Protein AF-T1C7B8-F1 (afdb_monomer_lite)

Structure (mmCIF, N/CA/C/O backbone):
data_AF-T1C7B8-F1
#
_entry.id   AF-T1C7B8-F1
#
loop_
_atom_site.group_PDB
_atom_site.id
_atom_site.type_symbol
_atom_site.label_atom_id
_atom_site.label_alt_id
_atom_site.label_comp_id
_atom_site.label_asym_id
_atom_site.label_entity_id
_atom_site.label_seq_id
_atom_site.pdbx_PDB_ins_code
_atom_site.Cartn_x
_atom_site.Cartn_y
_atom_site.Cartn_z
_atom_site.occupancy
_atom_site.B_iso_or_equiv
_atom_site.auth_seq_id
_atom_site.auth_comp_id
_atom_site.auth_asym_id
_atom_site.auth_atom_id
_atom_site.pdbx_PDB_model_num
ATOM 1 N N . MET A 1 1 ? 2.607 -5.501 -17.177 1.00 48.41 1 MET A N 1
ATOM 2 C CA . MET A 1 1 ? 3.935 -5.079 -16.682 1.00 48.41 1 MET A CA 1
ATOM 3 C C . MET A 1 1 ? 4.591 -4.242 -17.764 1.00 48.41 1 MET A C 1
ATOM 5 O O . MET A 1 1 ? 5.222 -4.784 -18.665 1.00 48.41 1 MET A O 1
ATOM 9 N N . TYR A 1 2 ? 4.317 -2.939 -17.766 1.00 42.91 2 TYR A N 1
ATOM 10 C CA . TYR A 1 2 ? 4.900 -2.029 -18.744 1.00 42.91 2 TYR A CA 1
ATOM 11 C C . TYR A 1 2 ? 6.169 -1.444 -18.131 1.00 42.91 2 TYR A C 1
ATOM 13 O O . TYR A 1 2 ? 6.137 -0.971 -17.005 1.00 42.91 2 TYR A O 1
ATOM 21 N N . ARG A 1 3 ? 7.280 -1.586 -18.857 1.00 48.50 3 ARG A N 1
ATOM 22 C CA . ARG A 1 3 ? 8.638 -1.132 -18.529 1.00 48.50 3 ARG A CA 1
ATOM 23 C C . ARG A 1 3 ? 8.622 0.165 -17.709 1.00 48.50 3 ARG A C 1
ATOM 25 O O . ARG A 1 3 ? 8.174 1.171 -18.252 1.00 48.50 3 ARG A O 1
ATOM 32 N N . ASP A 1 4 ? 9.172 0.136 -16.492 1.00 57.91 4 ASP A N 1
ATOM 33 C CA . ASP A 1 4 ? 9.370 1.270 -15.562 1.00 57.91 4 ASP A CA 1
ATOM 34 C C . ASP A 1 4 ? 10.313 2.354 -16.136 1.00 57.91 4 ASP A C 1
ATOM 36 O O . ASP A 1 4 ? 11.334 2.705 -15.551 1.00 57.91 4 ASP A O 1
ATOM 40 N N . LEU A 1 5 ? 10.076 2.804 -17.371 1.00 59.88 5 LEU A N 1
ATOM 41 C CA . LEU A 1 5 ? 10.950 3.669 -18.168 1.00 59.88 5 LEU A CA 1
ATOM 42 C C . LEU A 1 5 ? 12.413 3.176 -18.258 1.00 59.88 5 LEU A C 1
ATOM 44 O O . LEU A 1 5 ? 13.311 3.941 -18.593 1.00 59.88 5 LEU A O 1
ATOM 48 N N . GLY A 1 6 ? 12.652 1.882 -18.001 1.00 64.12 6 GLY A N 1
ATOM 49 C CA . GLY A 1 6 ? 13.983 1.266 -17.979 1.00 64.12 6 GLY A CA 1
ATOM 50 C C . GLY A 1 6 ? 14.695 1.304 -16.621 1.00 64.12 6 GLY A C 1
ATOM 51 O O . GLY A 1 6 ? 15.840 0.865 -16.545 1.00 64.12 6 GLY A O 1
ATOM 52 N N . TYR A 1 7 ? 14.044 1.784 -15.560 1.00 63.28 7 TYR A N 1
ATOM 53 C CA . TYR A 1 7 ? 14.615 1.864 -14.221 1.00 63.28 7 TYR A CA 1
ATOM 54 C C . TYR A 1 7 ? 13.986 0.823 -13.299 1.00 63.28 7 TYR A C 1
ATOM 56 O O . TYR A 1 7 ? 12.818 0.917 -12.938 1.00 63.28 7 TYR A O 1
ATOM 64 N N . SER A 1 8 ? 14.767 -0.166 -12.872 1.00 70.75 8 SER A N 1
ATOM 65 C CA . SER A 1 8 ? 14.351 -1.016 -11.760 1.00 70.75 8 SER A CA 1
ATOM 66 C C . SER A 1 8 ? 14.475 -0.191 -10.484 1.00 70.75 8 SER A C 1
ATOM 68 O O . SER A 1 8 ? 15.581 0.027 -9.988 1.00 70.75 8 SER A O 1
ATOM 70 N N . GLY A 1 9 ? 13.346 0.326 -9.993 1.00 77.88 9 GLY A N 1
ATOM 71 C CA . GLY A 1 9 ? 13.276 0.999 -8.697 1.00 77.88 9 GLY A CA 1
ATOM 72 C C . GLY A 1 9 ? 13.881 0.146 -7.569 1.00 77.88 9 GLY A C 1
ATOM 73 O O . GLY A 1 9 ? 14.144 -1.049 -7.753 1.00 77.88 9 GLY A O 1
ATOM 74 N N . PRO A 1 10 ? 14.130 0.733 -6.386 1.00 88.44 10 PRO A N 1
ATOM 75 C CA . PRO A 1 10 ? 14.654 -0.031 -5.259 1.00 88.44 10 PRO A CA 1
ATOM 76 C C . PRO A 1 10 ? 13.724 -1.212 -4.926 1.00 88.44 10 PRO A C 1
ATOM 78 O O . PRO A 1 10 ? 12.507 -1.093 -5.090 1.00 88.44 10 PRO A O 1
ATOM 81 N N . PRO A 1 11 ? 14.255 -2.336 -4.409 1.00 90.81 11 PRO A N 1
ATOM 82 C CA . PRO A 1 11 ? 13.419 -3.414 -3.892 1.00 90.81 11 PRO A CA 1
ATOM 83 C C . PRO A 1 11 ? 12.381 -2.867 -2.907 1.00 90.81 11 PRO A C 1
ATOM 85 O O . PRO A 1 11 ? 12.725 -2.044 -2.056 1.00 90.81 11 PRO A O 1
ATOM 88 N N . ILE A 1 12 ? 11.131 -3.333 -2.988 1.00 90.38 12 ILE A N 1
ATOM 89 C CA . ILE A 1 12 ? 10.024 -2.782 -2.188 1.00 90.38 12 ILE A CA 1
ATOM 90 C C . ILE A 1 12 ? 10.315 -2.815 -0.678 1.00 90.38 12 ILE A C 1
ATOM 92 O O . ILE A 1 12 ? 10.015 -1.861 0.035 1.00 90.38 12 ILE A O 1
ATOM 96 N N . THR A 1 13 ? 10.998 -3.853 -0.190 1.00 94.75 13 THR A N 1
ATOM 97 C CA . THR A 1 13 ? 11.449 -3.937 1.207 1.00 94.75 13 THR A CA 1
ATOM 98 C C . THR A 1 13 ? 12.434 -2.825 1.564 1.00 94.75 13 THR A C 1
ATOM 100 O O . THR A 1 13 ? 12.290 -2.198 2.610 1.00 94.75 13 THR A O 1
ATOM 103 N N . SER A 1 14 ? 13.411 -2.542 0.697 1.00 95.00 14 SER A N 1
ATOM 104 C CA . SER A 1 14 ? 14.365 -1.447 0.905 1.00 95.00 14 SER A CA 1
ATOM 105 C C . SER A 1 14 ? 13.663 -0.093 0.877 1.00 95.00 14 SER A C 1
ATOM 107 O O . SER A 1 14 ? 13.923 0.736 1.740 1.00 95.00 14 SER A O 1
ATOM 109 N N . PHE A 1 15 ? 12.734 0.110 -0.062 1.00 92.00 15 PHE A N 1
ATOM 110 C CA . PHE A 1 15 ? 11.941 1.334 -0.160 1.00 92.00 15 PHE A CA 1
ATOM 111 C C . PHE A 1 15 ? 11.174 1.621 1.137 1.00 92.00 15 PHE A C 1
ATOM 113 O O . PHE A 1 15 ? 11.346 2.683 1.737 1.00 92.00 15 PHE A O 1
ATOM 120 N N . VAL A 1 16 ? 10.379 0.659 1.619 1.00 93.50 16 VAL A N 1
ATOM 121 C CA . VAL A 1 16 ? 9.598 0.849 2.849 1.00 93.50 16 VAL A CA 1
ATOM 122 C C . VAL A 1 16 ? 10.521 1.002 4.061 1.00 93.50 16 VAL A C 1
ATOM 124 O O . VAL A 1 16 ? 10.273 1.860 4.903 1.00 93.50 16 VAL A O 1
ATOM 127 N N . ASN A 1 17 ? 11.625 0.253 4.139 1.00 95.38 17 ASN A N 1
ATOM 128 C CA . ASN A 1 17 ? 12.583 0.400 5.235 1.00 95.38 17 ASN A CA 1
ATOM 129 C C . ASN A 1 17 ? 13.256 1.786 5.260 1.00 95.38 17 ASN A C 1
ATOM 131 O O . ASN A 1 17 ? 13.558 2.301 6.331 1.00 95.38 17 ASN A O 1
ATOM 135 N N . THR A 1 18 ? 13.477 2.407 4.099 1.00 95.69 18 THR A N 1
ATOM 136 C CA . THR A 1 18 ? 14.050 3.757 4.009 1.00 95.69 18 THR A CA 1
ATOM 137 C C . THR A 1 18 ? 13.038 4.842 4.372 1.00 95.69 18 THR A C 1
ATOM 139 O O . THR A 1 18 ? 13.383 5.761 5.111 1.00 95.69 18 THR A O 1
ATOM 142 N N . TYR A 1 19 ? 11.803 4.756 3.870 1.00 92.06 19 TYR A N 1
ATOM 143 C CA . TYR A 1 19 ? 10.836 5.858 3.973 1.00 92.06 19 TYR A CA 1
ATOM 144 C C . TYR A 1 19 ? 9.788 5.689 5.081 1.00 92.06 19 TYR A C 1
ATOM 146 O O . TYR A 1 19 ? 9.205 6.677 5.521 1.00 92.06 19 TYR A O 1
ATOM 154 N N . ALA A 1 20 ? 9.552 4.466 5.558 1.00 92.19 20 ALA A N 1
ATOM 155 C CA . ALA A 1 20 ? 8.573 4.158 6.600 1.00 92.19 20 ALA A CA 1
ATOM 156 C C . ALA A 1 20 ? 9.063 3.064 7.584 1.00 92.19 20 ALA A C 1
ATOM 158 O O . ALA A 1 20 ? 8.322 2.116 7.864 1.00 92.19 20 ALA A O 1
ATOM 159 N N . PRO A 1 21 ? 10.280 3.175 8.162 1.00 95.44 21 PRO A N 1
ATOM 160 C CA . PRO A 1 21 ? 10.871 2.125 9.002 1.00 95.44 21 PRO A CA 1
ATOM 161 C C . PRO A 1 21 ? 10.009 1.760 10.220 1.00 95.44 21 PRO A C 1
ATOM 163 O O . PRO A 1 21 ? 9.853 0.584 10.552 1.00 95.44 21 PRO A O 1
ATOM 166 N N . SER A 1 22 ? 9.397 2.752 10.873 1.00 96.50 22 SER A N 1
ATOM 167 C CA . SER A 1 22 ? 8.519 2.517 12.027 1.00 96.50 22 SER A CA 1
ATOM 168 C C . SER A 1 22 ? 7.247 1.757 11.640 1.00 96.50 22 SER A C 1
ATOM 170 O O . SER A 1 22 ? 6.841 0.846 12.352 1.00 96.50 22 SER A O 1
ATOM 172 N N . ALA A 1 23 ? 6.645 2.091 10.493 1.00 92.62 23 ALA A N 1
ATOM 173 C CA . ALA A 1 23 ? 5.446 1.414 9.995 1.00 92.62 23 ALA A CA 1
ATOM 174 C C . ALA A 1 23 ? 5.745 -0.002 9.475 1.00 92.62 23 ALA A C 1
ATOM 176 O O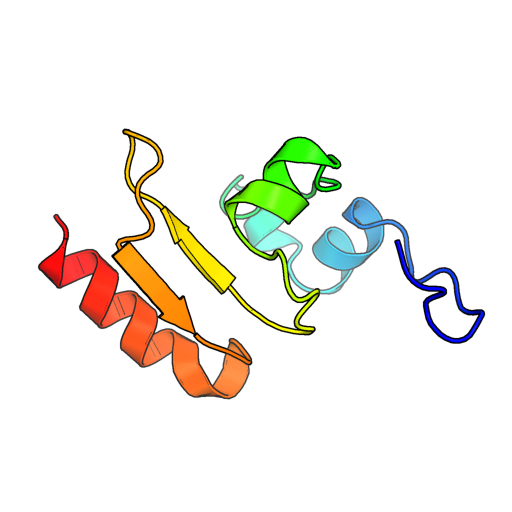 . ALA A 1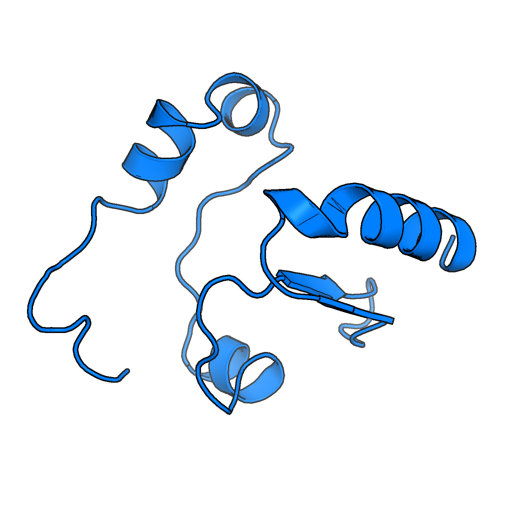 23 ? 4.889 -0.880 9.522 1.00 92.62 23 ALA A O 1
ATOM 177 N N . TYR A 1 24 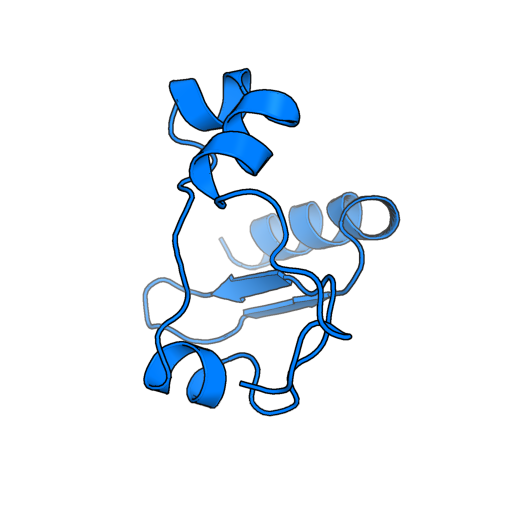? 6.962 -0.240 8.983 1.00 94.75 24 TYR A N 1
ATOM 178 C CA . TYR A 1 24 ? 7.398 -1.582 8.615 1.00 94.75 24 TYR A CA 1
ATOM 179 C C . TYR A 1 24 ? 7.631 -2.454 9.851 1.00 94.75 24 TYR A C 1
ATOM 181 O O . TYR A 1 24 ? 7.092 -3.551 9.959 1.00 94.75 24 TYR A O 1
ATOM 189 N N . SER A 1 25 ? 8.399 -1.943 10.816 1.00 95.25 25 SER A N 1
ATOM 190 C CA . SER A 1 25 ? 8.759 -2.681 12.034 1.00 95.25 25 SER A CA 1
ATOM 191 C C . SER A 1 25 ? 7.567 -3.026 12.928 1.00 95.25 25 SER A C 1
ATOM 193 O O . SER A 1 25 ? 7.581 -4.076 13.563 1.00 95.25 25 SER A O 1
ATOM 195 N N . ASN A 1 26 ? 6.523 -2.192 12.961 1.00 95.75 26 ASN A N 1
ATOM 196 C CA . ASN A 1 26 ? 5.298 -2.479 13.711 1.00 95.75 26 ASN A CA 1
ATOM 197 C C . ASN A 1 26 ? 4.241 -3.259 12.896 1.00 95.75 26 ASN A C 1
ATOM 199 O O . ASN A 1 26 ? 3.151 -3.507 13.408 1.00 95.75 26 ASN A O 1
ATOM 203 N N . GLY A 1 27 ? 4.535 -3.616 11.639 1.00 93.38 27 GLY A N 1
ATOM 204 C CA . GLY A 1 27 ? 3.629 -4.359 10.759 1.00 93.38 27 GLY A CA 1
ATOM 205 C C . GLY A 1 27 ? 2.448 -3.558 10.198 1.00 93.38 27 GLY A C 1
ATOM 206 O O . GLY A 1 27 ? 1.555 -4.153 9.603 1.00 93.38 27 GLY A O 1
ATOM 207 N N . THR A 1 28 ? 2.428 -2.229 10.348 1.00 91.75 28 THR A N 1
ATOM 208 C CA . THR A 1 28 ? 1.388 -1.368 9.748 1.00 91.75 28 THR A CA 1
ATOM 209 C C . THR A 1 28 ? 1.490 -1.346 8.221 1.00 91.75 28 THR A C 1
ATOM 211 O O . THR A 1 28 ? 0.477 -1.265 7.534 1.00 91.75 28 THR A O 1
ATOM 214 N N . VAL A 1 29 ? 2.709 -1.436 7.679 1.00 91.31 29 VAL A N 1
ATOM 215 C CA . VAL A 1 29 ? 2.967 -1.580 6.241 1.00 91.31 29 VAL A CA 1
ATOM 216 C C . VAL A 1 29 ? 3.705 -2.886 5.996 1.00 91.31 29 VAL A C 1
ATOM 218 O O . VAL A 1 29 ? 4.784 -3.115 6.541 1.00 91.31 29 VAL A O 1
ATOM 221 N N . VAL A 1 30 ? 3.149 -3.715 5.115 1.00 93.56 30 VAL A N 1
ATOM 222 C CA . VAL A 1 30 ? 3.771 -4.964 4.672 1.00 93.56 30 VAL A CA 1
ATOM 223 C C . VAL A 1 30 ? 4.228 -4.794 3.219 1.00 93.56 30 VAL A C 1
ATOM 225 O O . VAL A 1 30 ? 3.383 -4.695 2.329 1.00 93.56 30 VAL A O 1
ATOM 228 N N . PRO A 1 31 ? 5.544 -4.727 2.944 1.00 93.19 31 PRO A N 1
ATOM 229 C CA . PRO A 1 31 ? 6.045 -4.614 1.580 1.00 93.19 31 PRO A CA 1
ATO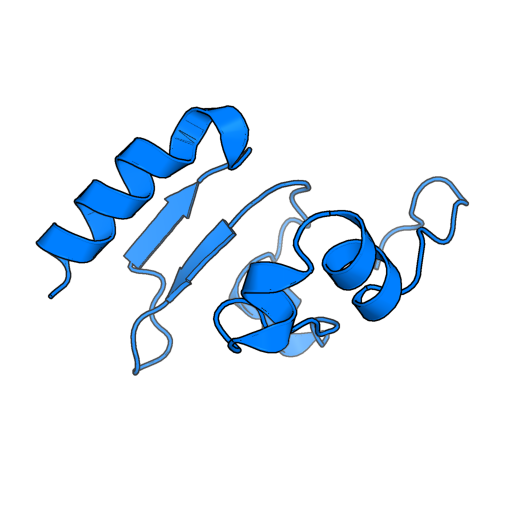M 230 C C . PRO A 1 31 ? 5.789 -5.914 0.808 1.00 93.19 31 PRO A C 1
ATOM 232 O O . PRO A 1 31 ? 6.161 -6.996 1.261 1.00 93.19 31 PRO A O 1
ATOM 235 N N . ALA A 1 32 ? 5.200 -5.809 -0.382 1.00 90.62 32 ALA A N 1
ATOM 236 C CA . ALA A 1 32 ? 4.939 -6.945 -1.262 1.00 90.62 32 ALA A CA 1
ATOM 237 C C . ALA A 1 32 ? 4.951 -6.519 -2.736 1.00 90.62 32 ALA A C 1
ATOM 239 O O . ALA A 1 32 ? 4.820 -5.339 -3.058 1.00 90.62 32 ALA A O 1
ATOM 240 N N . LEU A 1 33 ? 5.098 -7.495 -3.634 1.00 88.00 33 LEU A N 1
ATOM 241 C CA . LEU A 1 33 ? 4.902 -7.306 -5.070 1.00 88.00 33 LEU A CA 1
ATOM 242 C C . LEU A 1 33 ? 3.524 -7.843 -5.456 1.00 88.00 33 LEU A C 1
ATOM 244 O O . LEU A 1 33 ? 3.197 -8.988 -5.143 1.00 88.00 33 LEU A O 1
ATOM 248 N N . SER A 1 34 ? 2.729 -7.027 -6.149 1.00 85.94 34 SER A N 1
ATOM 249 C CA . SER A 1 34 ? 1.434 -7.467 -6.671 1.00 85.94 34 SER A CA 1
ATOM 250 C C . SER A 1 34 ? 1.629 -8.506 -7.776 1.00 85.94 34 SER A C 1
ATOM 252 O O . SER A 1 34 ? 2.399 -8.301 -8.717 1.00 85.94 34 SER A O 1
ATOM 254 N N . GLY A 1 35 ? 0.917 -9.628 -7.669 1.00 87.38 35 GLY A N 1
ATOM 255 C CA . GLY A 1 35 ? 0.824 -10.613 -8.743 1.00 87.38 35 GLY A CA 1
ATOM 256 C C . GLY A 1 35 ? -0.116 -10.151 -9.860 1.00 87.38 35 GLY A C 1
ATOM 257 O O . GLY A 1 35 ? -0.944 -9.263 -9.665 1.00 87.38 35 GLY A O 1
ATOM 258 N N . TYR A 1 36 ? -0.047 -10.811 -11.020 1.00 87.62 36 TYR A N 1
ATOM 259 C CA . TYR A 1 36 ? -0.878 -10.470 -12.184 1.00 87.62 36 TYR A CA 1
ATOM 260 C C . TYR A 1 36 ? -2.376 -10.407 -11.857 1.00 87.62 36 TYR A C 1
ATOM 262 O O . TYR A 1 36 ? -3.023 -9.421 -12.188 1.00 87.62 36 TYR A O 1
ATOM 270 N N . ASN A 1 37 ? -2.915 -11.418 -11.167 1.00 90.69 37 ASN A N 1
ATOM 271 C CA . ASN A 1 37 ? -4.342 -11.473 -10.834 1.00 90.69 37 ASN A CA 1
ATOM 272 C C . ASN A 1 37 ? -4.775 -10.309 -9.934 1.00 90.69 37 ASN A C 1
ATOM 274 O O . ASN A 1 37 ? -5.863 -9.776 -10.108 1.00 90.69 37 ASN A O 1
ATOM 278 N N . MET A 1 38 ? -3.920 -9.901 -8.995 1.00 88.81 38 MET A N 1
ATOM 279 C CA . MET A 1 38 ? -4.211 -8.803 -8.074 1.00 88.81 38 MET A CA 1
ATOM 280 C C . MET A 1 38 ? -4.153 -7.454 -8.794 1.00 88.81 38 MET A C 1
ATOM 282 O O . MET A 1 38 ? -5.049 -6.632 -8.625 1.00 88.81 38 MET A O 1
ATOM 286 N N . THR A 1 39 ? -3.170 -7.265 -9.680 1.00 89.19 39 THR A N 1
ATOM 287 C CA . THR A 1 39 ? -3.120 -6.092 -10.561 1.00 89.19 39 THR A CA 1
ATOM 288 C C . THR A 1 39 ? -4.324 -6.053 -11.499 1.00 89.19 39 THR A C 1
ATOM 290 O O . THR A 1 39 ? -4.957 -5.019 -11.614 1.00 89.19 39 THR A O 1
ATOM 293 N N . ALA A 1 40 ? -4.708 -7.167 -12.122 1.00 90.62 40 ALA A N 1
ATOM 294 C CA . ALA A 1 40 ? -5.876 -7.207 -13.002 1.00 90.62 40 ALA A CA 1
ATOM 295 C C . ALA A 1 40 ? -7.198 -6.946 -12.256 1.00 90.62 40 ALA A C 1
ATOM 297 O O . ALA A 1 40 ? -8.105 -6.352 -12.831 1.00 90.62 40 ALA A O 1
ATOM 298 N N . ALA A 1 41 ? -7.306 -7.383 -10.998 1.00 91.12 41 ALA A N 1
ATOM 299 C CA . ALA A 1 41 ? -8.502 -7.193 -10.184 1.00 91.12 41 ALA A CA 1
ATOM 300 C C . ALA A 1 41 ? -8.664 -5.750 -9.688 1.00 91.12 41 ALA A C 1
ATOM 302 O O . ALA A 1 41 ? -9.776 -5.229 -9.710 1.00 91.12 41 ALA A O 1
ATOM 303 N N . TYR A 1 42 ? -7.575 -5.115 -9.242 1.00 89.88 42 TYR A N 1
ATOM 304 C CA . TYR A 1 42 ? -7.654 -3.830 -8.540 1.00 89.88 42 TYR A CA 1
ATOM 305 C C . TYR A 1 42 ? -7.063 -2.651 -9.315 1.00 89.88 42 TYR A C 1
ATOM 307 O O . TYR A 1 42 ? -7.566 -1.546 -9.173 1.00 89.88 42 TYR A O 1
ATOM 315 N N . ASP A 1 43 ? -6.063 -2.870 -10.171 1.00 89.56 43 ASP A N 1
ATOM 316 C CA . ASP A 1 43 ? -5.401 -1.827 -10.966 1.00 89.56 43 ASP A CA 1
ATOM 317 C C . ASP A 1 43 ? -5.246 -2.230 -12.453 1.00 89.56 43 ASP A C 1
ATOM 319 O O . ASP A 1 43 ? -4.131 -2.316 -12.983 1.00 89.56 43 ASP A O 1
ATOM 323 N N . PRO A 1 44 ? -6.351 -2.522 -13.172 1.00 88.25 44 PRO A N 1
ATOM 324 C CA . PRO A 1 44 ? -6.289 -3.013 -14.553 1.00 88.25 44 PRO A CA 1
ATOM 325 C C . PRO A 1 44 ? -5.707 -1.986 -15.536 1.00 88.25 44 PRO A C 1
ATOM 327 O O . PRO A 1 44 ? -5.271 -2.350 -16.630 1.00 88.25 44 PRO A O 1
ATOM 330 N N . HIS A 1 45 ? -5.703 -0.707 -15.158 1.00 86.38 45 HIS A N 1
ATOM 331 C CA . HIS A 1 45 ? -5.184 0.395 -15.962 1.00 86.38 45 HIS A CA 1
ATOM 332 C C . HIS A 1 45 ? -3.720 0.739 -15.649 1.00 86.38 45 HIS A C 1
ATOM 334 O O . HIS A 1 45 ? -3.107 1.472 -16.425 1.00 86.38 45 HIS A O 1
ATOM 340 N N . GLY A 1 46 ? -3.140 0.182 -14.577 1.00 82.31 46 GLY A N 1
ATOM 341 C CA . GLY A 1 46 ? -1.741 0.391 -14.204 1.00 82.31 46 GLY A CA 1
ATOM 342 C C . GLY A 1 46 ? -1.452 1.815 -13.731 1.00 82.31 46 GLY A C 1
ATOM 343 O O . GLY A 1 46 ? -0.466 2.411 -14.171 1.00 82.31 46 GLY A O 1
ATOM 344 N N . TYR A 1 47 ? -2.330 2.389 -12.906 1.00 82.06 47 TYR A N 1
ATOM 345 C CA . TYR A 1 47 ? -2.140 3.730 -12.365 1.00 82.06 47 TYR A CA 1
ATOM 346 C C . TYR A 1 47 ? -0.958 3.765 -11.390 1.00 82.06 47 TYR A C 1
ATOM 348 O O . TYR A 1 47 ? -0.829 2.936 -10.493 1.00 82.06 47 TYR A O 1
ATOM 356 N N . LEU A 1 48 ? -0.101 4.771 -11.543 1.00 78.31 48 LEU A N 1
ATOM 357 C CA . LEU A 1 48 ? 0.962 5.050 -10.580 1.00 78.31 48 LEU A CA 1
ATOM 358 C C . LEU A 1 48 ? 0.394 5.801 -9.368 1.00 78.31 48 LEU A C 1
ATOM 360 O O . LEU A 1 48 ? -0.561 6.566 -9.504 1.00 78.31 48 LEU A O 1
ATOM 364 N N . ASP A 1 49 ? 1.008 5.601 -8.199 1.00 77.19 49 ASP A N 1
ATOM 365 C CA . ASP A 1 49 ? 0.705 6.314 -6.947 1.00 77.19 49 ASP A CA 1
ATOM 366 C C . ASP A 1 49 ? -0.775 6.279 -6.525 1.00 77.19 49 ASP A C 1
ATOM 368 O O . ASP A 1 49 ? -1.331 7.265 -6.036 1.00 77.19 49 ASP A O 1
ATOM 372 N N . ILE A 1 50 ? -1.408 5.121 -6.708 1.00 84.12 50 ILE A N 1
ATOM 373 C CA . ILE A 1 50 ? -2.791 4.841 -6.321 1.00 84.12 50 ILE A CA 1
ATOM 374 C C . ILE A 1 50 ? -2.833 3.944 -5.081 1.00 84.12 50 ILE A C 1
ATOM 376 O O . ILE A 1 50 ? -1.978 3.075 -4.892 1.00 84.12 50 ILE A O 1
ATOM 380 N N . TYR A 1 51 ? -3.845 4.125 -4.238 1.00 86.25 51 TYR A N 1
ATOM 381 C CA . TYR A 1 51 ? -4.150 3.194 -3.159 1.00 86.25 51 TYR A CA 1
ATOM 382 C C . TYR A 1 51 ? -5.640 2.869 -3.103 1.00 86.25 51 TYR A C 1
ATOM 384 O O . TYR A 1 51 ? -6.501 3.635 -3.541 1.00 86.25 51 TYR A O 1
ATOM 392 N N . TYR A 1 52 ? -5.919 1.706 -2.523 1.00 88.50 52 TYR A N 1
ATOM 393 C CA . TYR A 1 52 ? -7.244 1.113 -2.434 1.00 88.50 52 TYR A CA 1
ATOM 394 C C . TYR A 1 52 ? -7.552 0.795 -0.971 1.00 88.50 52 TYR A C 1
ATOM 396 O O . TYR A 1 52 ? -6.715 0.218 -0.274 1.00 88.50 52 TYR A O 1
ATOM 404 N N . LEU A 1 53 ? -8.760 1.123 -0.517 1.00 89.56 53 LEU A N 1
ATOM 405 C CA . LEU A 1 53 ? -9.351 0.511 0.670 1.00 89.56 53 LEU A CA 1
ATOM 406 C C . LEU A 1 53 ? -10.133 -0.716 0.209 1.00 89.56 53 LEU A C 1
ATOM 408 O O . LEU A 1 53 ? -11.078 -0.585 -0.568 1.00 89.56 53 LEU A O 1
ATOM 412 N N . ILE A 1 54 ? -9.734 -1.896 0.672 1.00 90.62 54 ILE A N 1
ATOM 413 C CA . ILE A 1 54 ? -10.354 -3.169 0.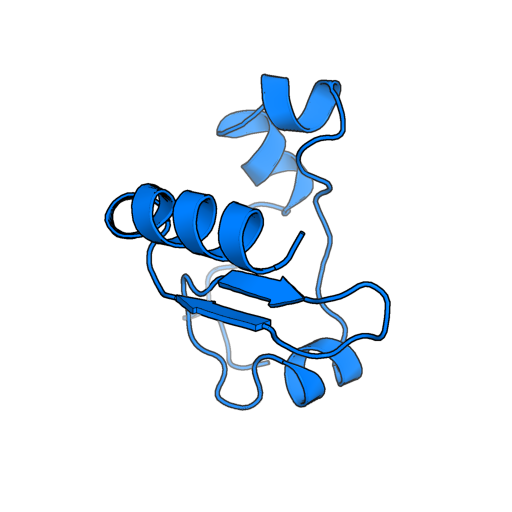300 1.00 90.62 54 ILE A CA 1
ATOM 414 C C . ILE A 1 54 ? -10.969 -3.783 1.562 1.00 90.62 54 ILE A C 1
ATOM 416 O O . ILE A 1 54 ? -10.300 -3.897 2.588 1.00 90.62 54 ILE A O 1
ATOM 420 N N . SER A 1 55 ? -12.247 -4.155 1.494 1.00 90.69 55 SER A N 1
ATOM 421 C CA . SER A 1 55 ? -12.960 -4.857 2.570 1.00 90.69 55 SER A CA 1
ATOM 422 C C . SER A 1 55 ? -12.398 -6.264 2.814 1.00 90.69 55 SER A C 1
ATOM 424 O O . SER A 1 55 ? -11.720 -6.831 1.957 1.00 90.69 55 SER A O 1
ATOM 426 N N . GLY A 1 56 ? -12.746 -6.882 3.948 1.00 90.19 56 GLY A N 1
ATOM 427 C CA . GLY A 1 56 ? -12.356 -8.269 4.249 1.00 90.19 56 GLY A CA 1
ATOM 428 C C . GLY A 1 56 ? -12.874 -9.310 3.243 1.00 90.19 56 GLY A C 1
ATOM 429 O O . GLY A 1 56 ? -12.308 -10.394 3.141 1.00 90.19 56 GLY A O 1
ATOM 430 N N . GLU A 1 57 ? -13.907 -8.970 2.469 1.00 92.69 57 GLU A N 1
ATOM 431 C CA . GLU A 1 57 ? -14.466 -9.803 1.395 1.00 92.69 57 GLU A CA 1
ATOM 432 C C . GLU A 1 57 ? -13.792 -9.565 0.030 1.00 92.69 57 GLU A C 1
ATOM 434 O O . GLU A 1 57 ? -14.096 -10.260 -0.937 1.00 92.69 57 GLU A O 1
ATOM 439 N N . GLY A 1 58 ? -12.877 -8.594 -0.071 1.00 90.56 58 GLY A N 1
ATOM 440 C CA . GLY A 1 58 ? -12.178 -8.249 -1.313 1.00 90.56 58 GLY A CA 1
ATOM 441 C C . GLY A 1 58 ? -12.839 -7.146 -2.148 1.00 90.56 58 GLY A C 1
ATOM 442 O O . GLY A 1 58 ? -12.354 -6.825 -3.228 1.00 90.56 58 GLY A O 1
ATOM 443 N N . ASN A 1 59 ? -13.923 -6.523 -1.676 1.00 91.69 59 ASN A N 1
ATOM 444 C CA . ASN A 1 59 ? -14.550 -5.399 -2.386 1.00 91.69 59 ASN A CA 1
ATOM 445 C C . ASN A 1 59 ? -13.759 -4.103 -2.187 1.00 91.69 59 ASN A C 1
ATOM 447 O O . ASN A 1 59 ? -13.381 -3.791 -1.057 1.00 91.69 59 ASN A O 1
ATOM 451 N N . VAL A 1 60 ? -13.573 -3.321 -3.253 1.00 90.75 60 VAL A N 1
ATOM 452 C CA . VAL A 1 60 ? -12.987 -1.977 -3.172 1.00 90.75 60 VAL A CA 1
ATOM 453 C C . VAL A 1 60 ? -14.019 -1.005 -2.601 1.00 90.75 60 VAL A C 1
ATOM 455 O O . VAL A 1 60 ? -15.065 -0.782 -3.203 1.00 90.75 60 VAL A O 1
ATOM 458 N N . LEU A 1 61 ? -13.713 -0.427 -1.444 1.00 90.06 61 LEU A N 1
ATOM 459 C CA . LEU A 1 61 ? -14.556 0.541 -0.739 1.00 90.06 61 LEU A CA 1
ATOM 460 C C . LEU A 1 61 ? -14.182 1.986 -1.077 1.00 90.06 61 LEU A C 1
ATOM 462 O O . LEU A 1 61 ? -15.030 2.872 -1.065 1.00 90.06 61 LEU A O 1
ATOM 466 N N . TYR A 1 62 ? -12.907 2.229 -1.384 1.00 88.56 62 TYR A N 1
ATOM 467 C CA . TYR A 1 62 ? -12.397 3.556 -1.709 1.00 88.56 62 TYR A CA 1
ATOM 468 C C . TYR A 1 62 ? -11.149 3.454 -2.586 1.00 88.56 62 TYR A C 1
ATOM 470 O O . TYR A 1 62 ? -10.335 2.545 -2.415 1.00 88.56 62 TYR A O 1
ATOM 478 N N . ILE A 1 63 ? -11.000 4.396 -3.516 1.00 88.62 63 ILE A N 1
ATOM 479 C CA . ILE A 1 63 ? -9.849 4.516 -4.414 1.00 88.62 63 ILE A CA 1
ATOM 480 C C . ILE A 1 63 ? -9.400 5.967 -4.390 1.00 88.62 63 ILE A C 1
ATOM 482 O O . ILE A 1 63 ? -10.228 6.866 -4.550 1.00 88.62 63 ILE A O 1
ATOM 486 N N . SER A 1 64 ? -8.102 6.206 -4.227 1.00 86.19 64 SER A N 1
ATOM 487 C CA . SER A 1 64 ? -7.553 7.555 -4.336 1.00 86.19 64 SER A CA 1
ATOM 488 C C . SER A 1 64 ? -6.088 7.551 -4.755 1.00 86.19 64 SER A C 1
ATOM 490 O O . SER A 1 64 ? -5.443 6.507 -4.809 1.00 86.19 64 SER A O 1
ATOM 492 N N . GLY A 1 65 ? -5.598 8.730 -5.130 1.00 81.12 65 GLY A N 1
ATOM 493 C CA . GLY A 1 65 ? -4.260 8.934 -5.688 1.00 81.12 65 GLY A CA 1
ATOM 494 C C . GLY A 1 65 ? -3.212 9.233 -4.621 1.00 81.12 65 GLY A C 1
ATOM 495 O O . GLY A 1 65 ? -3.291 8.728 -3.514 1.00 81.12 65 GLY A O 1
ATOM 496 N N . SER A 1 66 ? -2.246 10.100 -4.934 1.00 80.62 66 SER A N 1
ATOM 497 C CA . SER A 1 66 ? -1.103 10.423 -4.066 1.00 80.62 66 SER A CA 1
ATOM 498 C C . SER A 1 66 ? -1.457 10.505 -2.564 1.00 80.62 66 SER A C 1
ATOM 500 O O . SER A 1 66 ? -2.222 11.399 -2.161 1.00 80.62 66 SER A O 1
ATOM 502 N N . PRO A 1 67 ? -0.890 9.620 -1.715 1.00 73.88 67 PRO A N 1
ATOM 503 C CA . PRO A 1 67 ? -1.156 9.598 -0.277 1.00 73.88 67 PRO A CA 1
ATOM 504 C C . PRO A 1 67 ? -0.925 10.948 0.397 1.00 73.88 67 PRO A C 1
ATOM 506 O O . PRO A 1 67 ? -1.724 11.360 1.235 1.00 73.88 67 PRO A O 1
ATOM 509 N N . ALA A 1 68 ? 0.114 11.680 -0.017 1.00 77.12 68 ALA A N 1
ATOM 510 C CA . ALA A 1 68 ? 0.470 12.973 0.564 1.00 77.12 68 ALA A CA 1
ATOM 511 C C . ALA A 1 68 ? -0.665 14.011 0.481 1.00 77.12 68 ALA A C 1
ATOM 513 O O . ALA A 1 68 ? -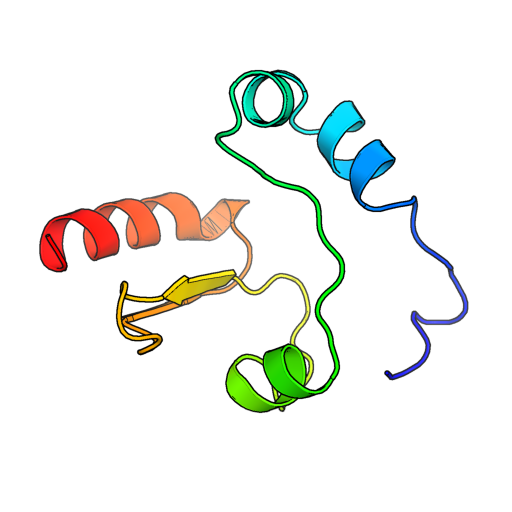0.748 14.894 1.330 1.00 77.12 68 ALA A O 1
ATOM 514 N N . SER A 1 69 ? -1.541 13.906 -0.522 1.00 80.50 69 SER A N 1
ATOM 515 C CA . SER A 1 69 ? -2.639 14.854 -0.744 1.00 80.50 69 SER A CA 1
ATOM 516 C C . SER A 1 69 ? -4.001 14.333 -0.289 1.00 80.50 69 SER A C 1
ATOM 518 O O . SER A 1 69 ? -4.925 15.125 -0.128 1.00 80.50 69 SER A O 1
ATOM 520 N N . THR A 1 70 ? -4.153 13.020 -0.102 1.00 84.31 70 THR A N 1
ATOM 521 C CA . THR A 1 70 ? -5.476 12.382 0.020 1.00 84.31 70 THR A CA 1
ATOM 522 C C . THR A 1 70 ? -5.647 11.513 1.270 1.00 84.31 70 THR A C 1
ATOM 524 O O . THR A 1 70 ? -6.764 11.101 1.568 1.00 84.31 70 THR A O 1
ATOM 527 N N . LEU A 1 71 ? -4.594 11.307 2.072 1.00 80.94 71 LEU A N 1
ATOM 528 C CA . LEU A 1 71 ? -4.631 10.490 3.299 1.00 80.94 71 LEU A CA 1
ATOM 529 C C . LEU A 1 71 ? -5.749 10.876 4.285 1.00 80.94 71 LEU A C 1
ATOM 531 O O . LEU A 1 71 ? -6.330 10.003 4.926 1.00 80.94 71 LEU A O 1
ATOM 535 N N . GLY A 1 72 ? -6.085 12.165 4.396 1.00 83.62 72 GLY A N 1
ATOM 536 C CA . GLY A 1 72 ? -7.188 12.615 5.254 1.00 83.62 72 GLY A CA 1
ATOM 537 C C . GLY A 1 72 ? -8.560 12.097 4.804 1.00 83.62 72 GLY A C 1
ATOM 538 O O . GLY A 1 72 ? -9.388 11.746 5.639 1.00 83.62 72 GLY A O 1
ATOM 539 N N . GLN A 1 73 ? -8.780 11.987 3.491 1.00 85.75 73 GLN A N 1
ATOM 540 C CA . GLN A 1 73 ? -10.017 11.440 2.923 1.00 85.75 73 GLN A CA 1
ATOM 541 C C . GLN A 1 73 ? -10.095 9.927 3.138 1.00 85.75 73 GLN A C 1
ATOM 543 O O . GLN A 1 73 ? -11.160 9.409 3.459 1.00 85.75 73 GLN A O 1
ATOM 548 N N . LEU A 1 74 ? -8.959 9.226 3.044 1.00 82.00 74 LEU A N 1
ATOM 549 C CA . LEU A 1 74 ? -8.889 7.805 3.383 1.00 82.00 74 LEU A CA 1
ATOM 550 C C . LEU A 1 74 ? -9.278 7.554 4.845 1.00 82.00 74 LEU A C 1
ATOM 552 O O . LEU A 1 74 ? -10.059 6.649 5.120 1.00 82.00 74 LEU A O 1
ATOM 556 N N . ALA A 1 75 ? -8.761 8.353 5.783 1.00 84.50 75 ALA A N 1
ATOM 557 C CA . ALA A 1 75 ? -9.108 8.213 7.197 1.00 84.50 75 ALA A CA 1
ATOM 558 C C . ALA A 1 75 ? -10.619 8.380 7.435 1.00 84.50 75 ALA A C 1
ATOM 560 O O . ALA A 1 75 ? -11.203 7.653 8.236 1.00 84.50 75 ALA A O 1
ATOM 561 N N . GLN A 1 76 ? -11.260 9.298 6.707 1.00 85.81 76 GLN A N 1
ATOM 562 C CA . GLN A 1 76 ? -12.711 9.448 6.734 1.00 85.81 76 GLN A CA 1
ATOM 563 C C . GLN A 1 76 ? -13.424 8.209 6.167 1.00 85.81 76 GLN A C 1
ATOM 565 O O . GLN A 1 76 ? -14.297 7.663 6.837 1.00 85.81 76 GLN A O 1
ATOM 570 N N . ALA A 1 77 ? -13.006 7.716 4.998 1.00 85.25 77 ALA A N 1
ATOM 571 C CA . ALA A 1 77 ? -13.596 6.533 4.368 1.00 85.25 77 ALA A CA 1
ATOM 572 C C . ALA A 1 77 ? -13.500 5.273 5.250 1.00 85.25 77 ALA A C 1
ATOM 574 O O . ALA A 1 77 ? -14.427 4.465 5.275 1.00 85.25 77 ALA A O 1
ATOM 575 N N . ILE A 1 78 ? -12.408 5.116 6.009 1.00 86.00 78 ILE A N 1
ATOM 576 C CA . ILE A 1 78 ? -12.246 4.023 6.981 1.00 86.00 78 ILE A CA 1
ATOM 577 C C . ILE A 1 78 ? -13.312 4.106 8.078 1.00 86.00 78 ILE A C 1
ATOM 579 O O . ILE A 1 78 ? -13.942 3.098 8.380 1.00 86.00 78 ILE A O 1
ATOM 583 N N . ASN A 1 79 ? -13.540 5.293 8.649 1.00 87.62 79 ASN A N 1
ATOM 584 C CA . ASN A 1 79 ? -14.535 5.477 9.711 1.00 87.62 79 ASN A CA 1
ATOM 585 C C . ASN A 1 79 ? -15.974 5.263 9.220 1.00 87.62 79 ASN A C 1
ATOM 587 O O . ASN A 1 79 ? -16.823 4.850 9.998 1.00 87.62 79 ASN A O 1
ATOM 591 N N . GLU A 1 80 ? -16.253 5.556 7.949 1.00 84.56 80 GLU A N 1
ATOM 592 C CA . GLU A 1 80 ? -17.572 5.351 7.331 1.00 84.56 80 GLU A CA 1
ATOM 593 C C . GLU A 1 80 ? -17.829 3.887 6.934 1.00 84.56 80 GLU A C 1
ATOM 595 O O . GLU A 1 80 ? -18.974 3.506 6.699 1.00 84.56 80 GLU A O 1
ATOM 600 N N . SER A 1 81 ? -16.772 3.073 6.855 1.00 72.94 81 SER A N 1
ATOM 601 C CA . SER A 1 81 ? -16.827 1.666 6.435 1.00 72.94 81 SER A CA 1
ATOM 602 C C . SER A 1 81 ? -16.754 0.660 7.594 1.00 72.94 81 SER A C 1
ATOM 604 O O . SER A 1 81 ? -16.785 -0.546 7.340 1.00 72.94 81 SER A O 1
ATOM 606 N N . ALA A 1 82 ? -16.593 1.142 8.831 1.00 61.34 82 ALA A N 1
ATOM 607 C CA . ALA A 1 82 ? -16.505 0.350 10.061 1.00 61.34 82 ALA A CA 1
ATOM 608 C C . ALA A 1 82 ? -17.873 0.219 10.747 1.00 61.34 82 ALA A C 1
ATOM 610 O O . ALA A 1 82 ? -18.135 -0.872 11.304 1.00 61.34 82 ALA A O 1
#

Organism: NCBI:txid410659

Secondary structure (DSSP, 8-state):
----TT--PPPHHHHHHHH-HHHHHTTSS---PPPHHHHHHH-TT--TT-EEEE-TTS-EEEEES-HHHHHHHHHHHHHH--

Radius of gyration: 14.06 Å; chains: 1; bounding box: 32×26×32 Å

Sequence (82 aa):
MYRDLGYSGPPITSFVNTYAPSAYSNGTVVPALSGYNMTAAYDPHGYLDIYYLISGEGNVLYISGSPASTLGQLAQAINESA

Foldseek 3Di:
DPCPVVDDPDQQVVVCCVPPVVCVVVVVDDRDDDDPVRCVLPPVPPDPQKDFDADPVGDTQDIDGHCVVCVVVVVVSVVVVD

pLDDT: mean 84.73, std 11.2, range [42.91, 96.5]